Protein AF-A0A519H443-F1 (afdb_monomer_lite)

Structure (mmCIF, N/CA/C/O backbone):
data_AF-A0A519H443-F1
#
_entry.id   AF-A0A519H443-F1
#
loop_
_atom_site.group_PDB
_atom_site.id
_atom_site.type_symbol
_atom_site.label_atom_id
_atom_site.label_alt_id
_atom_site.label_comp_id
_atom_site.label_asym_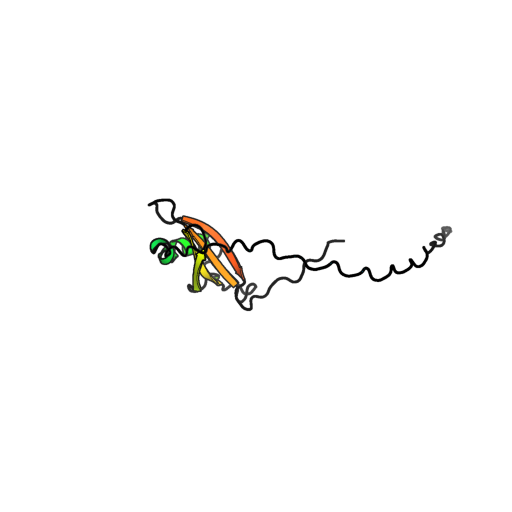id
_atom_site.label_entity_id
_atom_site.label_seq_id
_atom_site.pdbx_PDB_ins_code
_atom_site.Cartn_x
_atom_site.Cartn_y
_atom_site.Cartn_z
_atom_site.occupancy
_atom_site.B_iso_or_equiv
_atom_site.auth_seq_id
_atom_site.auth_comp_id
_atom_site.auth_asym_id
_atom_site.auth_atom_id
_atom_site.pdbx_PDB_model_num
ATOM 1 N N . MET A 1 1 ? 39.692 43.632 -41.976 1.00 50.72 1 MET A N 1
ATOM 2 C CA . MET A 1 1 ? 40.514 42.471 -42.377 1.00 50.72 1 MET A CA 1
ATOM 3 C C . MET A 1 1 ? 41.966 42.835 -42.103 1.00 50.72 1 MET A C 1
ATOM 5 O O . MET A 1 1 ? 42.370 43.848 -42.669 1.00 50.72 1 MET A O 1
ATOM 9 N N . PRO A 1 2 ? 42.742 42.099 -41.291 1.00 49.34 2 PRO A N 1
ATOM 10 C CA . PRO A 1 2 ? 42.443 40.852 -40.583 1.00 49.34 2 PRO A CA 1
ATOM 11 C C . PRO A 1 2 ? 42.226 41.014 -39.064 1.00 49.34 2 PRO A C 1
ATOM 13 O O . PRO A 1 2 ? 42.649 41.990 -38.454 1.00 49.34 2 PRO A O 1
ATOM 16 N N . ASP A 1 3 ? 41.514 40.026 -38.529 1.00 44.50 3 ASP A N 1
ATOM 17 C CA . ASP A 1 3 ? 41.315 39.673 -37.125 1.00 44.50 3 ASP A CA 1
ATOM 18 C C . ASP A 1 3 ? 42.647 39.116 -36.590 1.00 44.50 3 ASP A C 1
ATOM 20 O O . ASP A 1 3 ? 43.158 38.121 -37.114 1.00 44.50 3 ASP A O 1
ATOM 24 N N . SER A 1 4 ? 43.287 39.824 -35.657 1.00 58.31 4 SER A N 1
ATOM 25 C CA . SER A 1 4 ? 44.531 39.361 -35.042 1.00 58.31 4 SER A CA 1
ATOM 26 C C . SER A 1 4 ? 44.197 38.262 -34.048 1.00 58.31 4 SER A C 1
ATOM 28 O O . SER A 1 4 ? 43.566 38.517 -33.029 1.00 58.31 4 SER A O 1
ATOM 30 N N . ALA A 1 5 ? 44.651 37.053 -34.365 1.00 56.44 5 ALA A N 1
ATOM 31 C CA . ALA A 1 5 ? 44.671 35.916 -33.465 1.00 56.44 5 ALA A CA 1
ATOM 32 C C . ALA A 1 5 ? 45.338 36.298 -32.132 1.00 56.44 5 ALA A C 1
ATOM 34 O O . ALA A 1 5 ? 46.541 36.560 -32.084 1.00 56.44 5 ALA A O 1
ATOM 35 N N . GLU A 1 6 ? 44.551 36.321 -31.060 1.00 51.06 6 GLU A N 1
ATOM 36 C CA . GLU A 1 6 ? 45.054 36.352 -29.692 1.00 51.06 6 GLU A CA 1
ATOM 37 C C . GLU A 1 6 ? 45.302 34.896 -29.274 1.00 51.06 6 GLU A C 1
ATOM 39 O O . GLU A 1 6 ? 44.376 34.106 -29.090 1.00 51.06 6 GLU A O 1
ATOM 44 N N . SER A 1 7 ? 46.576 34.503 -29.254 1.00 59.81 7 SER A N 1
ATOM 45 C CA . SER A 1 7 ? 47.010 33.207 -28.731 1.00 59.81 7 SER A CA 1
ATOM 46 C C . SER A 1 7 ? 46.677 33.121 -27.240 1.00 59.81 7 SER A C 1
ATOM 48 O O . SER A 1 7 ? 47.102 34.012 -26.503 1.00 59.81 7 SER A O 1
ATOM 50 N N . PRO A 1 8 ? 46.004 32.065 -26.752 1.00 52.94 8 PRO A N 1
ATOM 51 C CA . PRO A 1 8 ? 45.880 31.864 -25.317 1.00 52.94 8 PRO A CA 1
ATOM 52 C C . PRO A 1 8 ? 47.237 31.470 -24.714 1.00 52.94 8 PRO A C 1
ATOM 54 O O . PRO A 1 8 ? 47.990 30.675 -25.282 1.00 52.94 8 PRO A O 1
ATOM 57 N N . GLU A 1 9 ? 47.536 32.079 -23.571 1.00 52.34 9 GLU A N 1
ATOM 58 C CA . GLU A 1 9 ? 48.757 31.925 -22.780 1.00 52.34 9 GLU A CA 1
ATOM 59 C C . GLU A 1 9 ? 48.974 30.474 -22.292 1.00 52.34 9 GLU A C 1
ATOM 61 O O . GLU A 1 9 ? 48.011 29.713 -22.150 1.00 52.34 9 GLU A O 1
ATOM 66 N N . PRO A 1 10 ? 50.231 30.050 -22.053 1.00 52.78 10 PRO A N 1
ATOM 67 C CA . PRO A 1 10 ? 50.538 28.685 -21.636 1.00 52.78 10 PRO A CA 1
ATOM 68 C C . PRO A 1 10 ? 49.961 28.386 -20.245 1.00 52.78 10 PRO A C 1
ATOM 70 O O . PRO A 1 10 ? 50.224 29.101 -19.283 1.00 52.78 10 PRO A O 1
ATOM 73 N N . VAL A 1 11 ? 49.199 27.294 -20.138 1.00 51.59 11 VAL A N 1
ATOM 74 C CA . VAL A 1 11 ? 48.689 2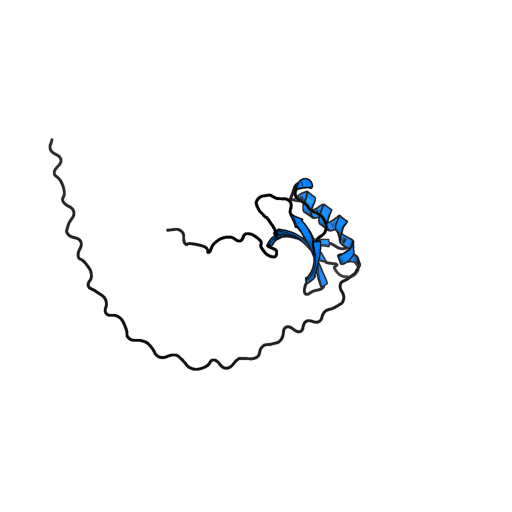6.783 -18.860 1.00 51.59 11 VAL A CA 1
ATOM 75 C C . VAL A 1 11 ? 49.860 26.237 -18.042 1.00 51.59 11 VAL A C 1
ATOM 77 O O . VAL A 1 11 ? 50.478 25.234 -18.404 1.00 51.59 11 VAL A O 1
ATOM 80 N N . GLU A 1 12 ? 50.164 26.915 -16.939 1.00 52.84 12 GLU A N 1
ATOM 81 C CA . GLU A 1 12 ? 51.084 26.459 -15.900 1.00 52.84 12 GLU A CA 1
ATOM 82 C C . GLU A 1 12 ? 50.525 25.165 -15.280 1.00 52.84 12 GLU A C 1
ATOM 84 O O . GLU A 1 12 ? 49.394 25.123 -14.796 1.00 52.84 12 GLU A O 1
ATOM 89 N N . SER A 1 13 ? 51.283 24.073 -15.376 1.00 57.94 13 SER A N 1
ATOM 90 C CA . SER A 1 13 ? 50.915 22.783 -14.784 1.00 57.94 13 SER A CA 1
ATOM 91 C C . SER A 1 13 ? 51.330 22.775 -13.314 1.00 57.94 13 SER A C 1
ATOM 93 O O . SER A 1 13 ? 52.530 22.891 -13.061 1.00 57.94 13 SER A O 1
ATOM 95 N N . PRO A 1 14 ? 50.417 22.607 -12.341 1.00 52.94 14 PRO A N 1
ATOM 96 C CA . PRO A 1 14 ? 50.844 22.354 -10.977 1.00 52.94 14 PRO A CA 1
ATOM 97 C C . PRO A 1 14 ? 51.376 20.918 -10.839 1.00 52.94 14 PRO A C 1
ATOM 99 O O . PRO A 1 14 ? 50.868 19.970 -11.439 1.00 52.94 14 PRO A O 1
ATOM 102 N N . GLU A 1 15 ? 52.453 20.819 -10.069 1.00 50.41 15 GLU A N 1
ATOM 103 C CA . GLU A 1 15 ? 53.365 19.690 -9.877 1.00 50.41 15 GLU A CA 1
ATOM 104 C C . GLU A 1 15 ? 52.708 18.427 -9.272 1.00 50.41 15 GLU A C 1
ATOM 106 O O . GLU A 1 15 ? 51.661 18.519 -8.625 1.00 50.41 15 GLU A O 1
ATOM 111 N N . PRO A 1 16 ? 53.307 17.228 -9.457 1.00 54.66 16 PRO A N 1
ATOM 112 C CA . PRO A 1 16 ? 52.781 15.988 -8.894 1.00 54.66 16 PRO A CA 1
ATOM 113 C C . PRO A 1 16 ? 52.824 16.030 -7.363 1.00 54.66 16 PRO A C 1
ATOM 115 O O . PRO A 1 16 ? 53.894 16.089 -6.761 1.00 54.66 16 PRO A O 1
ATOM 118 N N . VAL A 1 17 ? 51.651 15.977 -6.732 1.00 52.00 17 VAL A N 1
ATOM 119 C CA . VAL A 1 17 ? 51.544 15.907 -5.273 1.00 52.00 17 VAL A CA 1
ATOM 120 C C . VAL A 1 17 ? 51.908 14.495 -4.811 1.00 52.00 17 VAL A C 1
ATOM 122 O O . VAL A 1 17 ? 51.318 13.500 -5.233 1.00 52.00 17 VAL A O 1
ATOM 125 N N . GLU A 1 18 ? 52.927 14.451 -3.960 1.00 51.72 18 GLU A N 1
ATOM 126 C CA . GLU A 1 18 ? 53.477 13.300 -3.253 1.00 51.72 18 GLU A CA 1
ATOM 127 C C . GLU A 1 18 ? 52.376 12.508 -2.521 1.00 51.72 18 GLU A C 1
ATOM 129 O O . GLU A 1 18 ? 51.509 13.078 -1.859 1.00 51.72 18 GLU A O 1
ATOM 134 N N . SER A 1 19 ? 52.384 11.181 -2.675 1.00 52.12 19 SER A N 1
ATOM 135 C CA . SER A 1 19 ? 51.443 10.284 -1.993 1.00 52.12 19 SER A CA 1
ATOM 136 C C . SER A 1 19 ? 51.751 10.245 -0.495 1.00 52.12 19 SER A C 1
ATOM 138 O O . SER A 1 19 ? 52.864 9.851 -0.147 1.00 52.12 19 SER A O 1
ATOM 140 N N . PRO A 1 20 ? 50.811 10.584 0.406 1.00 52.97 20 PRO A N 1
ATOM 141 C CA . PRO A 1 20 ? 51.030 10.336 1.820 1.00 52.97 20 PRO A CA 1
ATOM 142 C C . PRO A 1 20 ? 50.915 8.834 2.124 1.00 52.97 20 PRO A C 1
ATOM 144 O O . PRO A 1 20 ? 50.069 8.121 1.582 1.00 52.97 20 PRO A O 1
ATOM 147 N N . GLU A 1 21 ? 51.826 8.383 2.982 1.00 48.56 21 GLU A N 1
ATOM 148 C CA . GLU A 1 21 ? 52.042 7.018 3.465 1.00 48.56 21 GLU A CA 1
ATOM 149 C C . GLU A 1 21 ? 50.799 6.375 4.121 1.00 48.56 21 GLU A C 1
ATOM 151 O O . GLU A 1 21 ? 49.901 7.084 4.586 1.00 48.56 21 GLU A O 1
ATOM 156 N N . PRO A 1 22 ? 50.725 5.027 4.180 1.00 50.44 22 PRO A N 1
ATOM 157 C CA . PRO A 1 22 ? 49.593 4.323 4.775 1.00 50.44 22 PRO A CA 1
ATOM 158 C C . PRO A 1 22 ? 49.497 4.620 6.275 1.00 50.44 22 PRO A C 1
ATOM 160 O O . PRO A 1 22 ? 50.350 4.211 7.059 1.00 50.44 22 PRO A O 1
ATOM 163 N N . VAL A 1 23 ? 48.432 5.316 6.676 1.00 53.19 23 VAL A N 1
ATOM 164 C CA . VAL A 1 23 ? 48.107 5.531 8.088 1.00 53.19 23 VAL A CA 1
ATOM 165 C C . VAL A 1 23 ? 47.530 4.239 8.662 1.00 53.19 23 VAL A C 1
ATOM 167 O O . VAL A 1 23 ? 46.590 3.654 8.121 1.00 53.19 23 VAL A O 1
ATOM 170 N N . GLU A 1 24 ? 48.152 3.792 9.747 1.00 50.78 24 GLU A N 1
ATOM 171 C CA . GLU A 1 24 ? 47.840 2.582 10.493 1.00 50.78 24 GLU A CA 1
ATOM 172 C C . GLU A 1 24 ? 46.393 2.569 11.004 1.00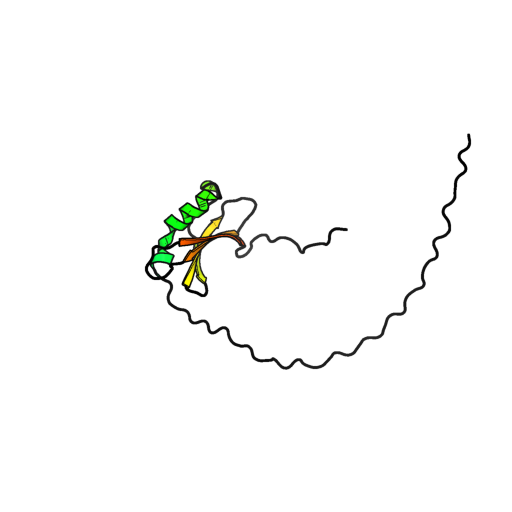 50.78 24 GLU A C 1
ATOM 174 O O . GLU A 1 24 ? 45.805 3.593 11.353 1.00 50.78 24 GLU A O 1
ATOM 179 N N . SER A 1 25 ? 45.821 1.365 11.022 1.00 51.53 25 SER A N 1
ATOM 180 C CA . SER A 1 25 ? 44.438 1.099 11.418 1.00 51.53 25 SER A CA 1
ATOM 181 C C . SER A 1 25 ? 44.202 1.508 1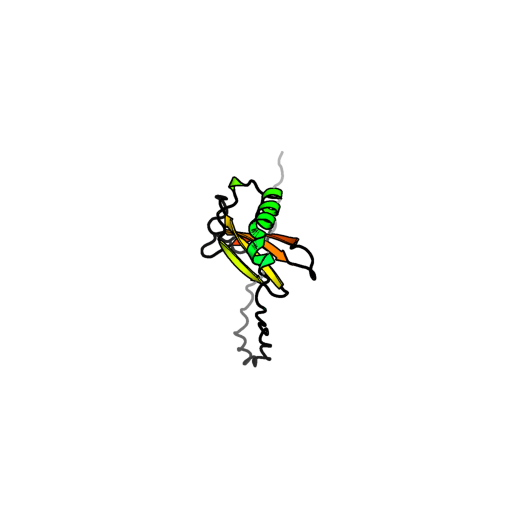2.875 1.00 51.53 25 SER A C 1
ATOM 183 O O . SER A 1 25 ? 44.891 0.975 13.747 1.00 51.53 25 SER A O 1
ATOM 185 N N . PRO A 1 26 ? 43.221 2.376 13.187 1.00 52.31 26 PRO A N 1
ATOM 186 C CA . PRO A 1 26 ? 42.800 2.538 14.561 1.00 52.31 26 PRO A CA 1
ATOM 187 C C . PRO A 1 26 ? 41.973 1.323 14.993 1.00 52.31 26 PRO A C 1
ATOM 189 O O . PRO A 1 26 ? 40.957 0.953 14.405 1.00 52.31 26 PRO A O 1
ATOM 192 N N . GLU A 1 27 ? 42.520 0.708 16.027 1.00 49.56 27 GLU A N 1
ATOM 193 C CA . GLU A 1 27 ? 42.005 -0.289 16.949 1.00 49.56 27 GLU A CA 1
ATOM 194 C C . GLU A 1 27 ? 40.480 -0.243 17.182 1.00 49.56 27 GLU A C 1
ATOM 196 O O . GLU A 1 27 ? 39.897 0.781 17.527 1.00 49.56 27 GLU A O 1
ATOM 201 N N . SER A 1 28 ? 39.869 -1.415 16.986 1.00 52.19 28 SER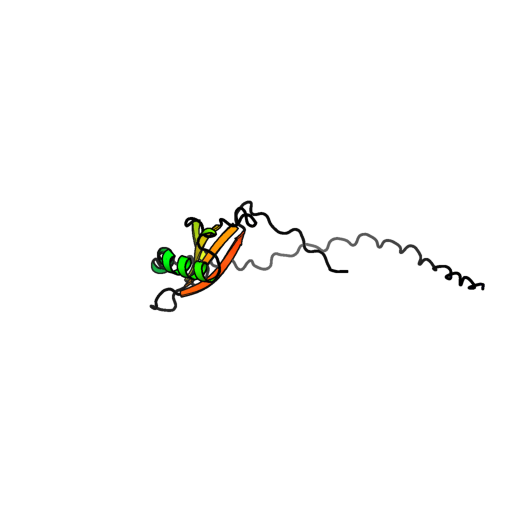 A N 1
ATOM 202 C CA . SER A 1 28 ? 38.747 -1.997 17.731 1.00 52.19 28 SER A CA 1
ATOM 203 C C . SER A 1 28 ? 37.792 -1.030 18.448 1.00 52.19 28 SER A C 1
ATOM 205 O O . SER A 1 28 ? 37.962 -0.713 19.623 1.00 52.19 28 SER A O 1
ATOM 207 N N . LEU A 1 29 ? 36.695 -0.678 17.775 1.00 57.06 29 LEU A N 1
ATOM 208 C CA . LEU A 1 29 ? 35.506 -0.139 18.433 1.00 57.06 29 LEU A CA 1
ATOM 209 C C . LEU A 1 29 ? 34.820 -1.257 19.231 1.00 57.06 29 LEU A C 1
ATOM 211 O O . LEU A 1 29 ? 34.279 -2.207 18.664 1.00 57.06 29 LEU A O 1
ATOM 215 N N . GLU A 1 30 ? 34.853 -1.142 20.555 1.00 58.84 30 GLU A N 1
ATOM 216 C CA . GLU A 1 30 ? 34.021 -1.928 21.464 1.00 58.84 30 GLU A CA 1
ATOM 217 C C . GLU A 1 30 ? 32.535 -1.724 21.101 1.00 58.84 30 GLU A C 1
ATOM 219 O O . GLU A 1 30 ? 32.116 -0.580 20.888 1.00 58.84 30 GLU A O 1
ATOM 224 N N . PRO A 1 31 ? 31.706 -2.783 21.011 1.00 50.72 31 PRO A N 1
ATOM 225 C CA . PRO A 1 31 ? 30.295 -2.616 20.696 1.00 50.72 31 PRO A CA 1
ATOM 226 C C . PRO A 1 31 ? 29.581 -1.991 21.899 1.00 50.72 31 PRO A C 1
ATOM 228 O O . PRO A 1 31 ? 29.219 -2.669 22.861 1.00 50.72 31 PRO A O 1
ATOM 231 N N . ALA A 1 32 ? 29.371 -0.676 21.841 1.00 55.62 32 ALA A N 1
ATOM 232 C CA . ALA A 1 32 ? 28.424 0.009 22.705 1.00 55.62 32 ALA A CA 1
ATOM 233 C C . ALA A 1 32 ? 27.030 -0.600 22.479 1.00 55.62 32 ALA A C 1
ATOM 235 O O . ALA A 1 32 ? 26.563 -0.692 21.344 1.00 55.62 32 ALA A O 1
ATOM 236 N N . GLY A 1 33 ? 26.429 -1.059 23.580 1.00 48.31 33 GLY A N 1
ATOM 237 C CA . GLY A 1 33 ? 25.188 -1.824 23.688 1.00 48.31 33 GLY A CA 1
ATOM 238 C C . GLY A 1 33 ? 24.216 -1.699 22.520 1.00 48.31 33 GLY A C 1
ATOM 239 O O . GLY A 1 33 ? 23.609 -0.651 22.301 1.00 48.31 33 GLY A O 1
ATOM 240 N N . THR A 1 34 ? 23.994 -2.826 21.843 1.00 43.00 34 THR A N 1
ATOM 241 C CA . THR A 1 34 ? 22.745 -3.051 21.124 1.00 43.00 34 THR A CA 1
ATOM 242 C C . THR A 1 34 ? 21.620 -2.931 22.152 1.00 43.00 34 THR A C 1
ATOM 244 O O . THR A 1 34 ? 21.444 -3.779 23.021 1.00 43.00 34 THR A O 1
ATOM 247 N N . SER A 1 35 ? 20.919 -1.799 22.150 1.00 56.44 35 SER A N 1
ATOM 248 C CA . SER A 1 35 ? 19.584 -1.775 22.730 1.00 56.44 35 SER A CA 1
ATOM 249 C C . SER A 1 35 ? 18.748 -2.575 21.748 1.00 56.44 35 SER A C 1
ATOM 251 O O . SER A 1 35 ? 18.400 -2.065 20.685 1.00 56.44 35 SER A O 1
ATOM 253 N N . GLU A 1 36 ? 18.562 -3.862 22.040 1.00 54.53 36 GLU A N 1
ATOM 254 C CA . GLU A 1 36 ? 17.660 -4.727 21.288 1.00 54.53 36 GLU A CA 1
ATOM 255 C C . GLU A 1 36 ? 16.327 -3.979 21.125 1.00 54.53 36 GLU A C 1
ATOM 257 O O . GLU A 1 36 ? 15.757 -3.553 22.138 1.00 54.53 36 GLU A O 1
ATOM 262 N N . PRO A 1 37 ? 15.828 -3.750 19.892 1.00 53.09 37 PRO A N 1
ATOM 263 C CA . PRO A 1 37 ? 14.468 -3.274 19.734 1.00 53.09 37 PRO A CA 1
ATOM 264 C C . PRO A 1 37 ? 13.582 -4.354 20.345 1.00 53.09 37 PRO A C 1
ATOM 266 O O . PRO A 1 37 ? 13.526 -5.486 19.861 1.00 53.09 37 PRO A O 1
ATOM 269 N N . SER A 1 38 ? 12.977 -4.024 21.482 1.00 47.97 38 SER A N 1
ATOM 270 C CA . SER A 1 38 ? 12.095 -4.913 22.219 1.00 47.97 38 SER A CA 1
ATOM 271 C C . SER A 1 38 ? 10.832 -5.091 21.378 1.00 47.97 38 SER A C 1
ATOM 273 O O . SER A 1 38 ? 9.885 -4.319 21.504 1.00 47.97 38 SER A O 1
ATOM 275 N N . GLN A 1 39 ? 10.862 -6.062 20.462 1.00 51.44 39 GLN A N 1
ATOM 276 C CA . GLN A 1 39 ? 9.753 -6.440 19.590 1.00 51.44 39 GLN A CA 1
ATOM 277 C C . GLN A 1 39 ? 8.650 -7.046 20.454 1.00 51.44 39 GLN A C 1
ATOM 279 O O . GLN A 1 39 ? 8.540 -8.261 20.622 1.00 51.44 39 GLN A O 1
ATOM 284 N N . SER A 1 40 ? 7.847 -6.177 21.055 1.00 50.19 40 SER A N 1
ATOM 285 C CA . SER A 1 40 ? 6.601 -6.578 21.688 1.00 50.19 40 SER A CA 1
ATOM 286 C C . SER A 1 40 ? 5.603 -6.761 20.557 1.00 50.19 40 SER A C 1
ATOM 288 O O . SER A 1 40 ? 4.959 -5.814 20.125 1.00 50.19 40 SER A O 1
ATOM 290 N N . SER A 1 41 ? 5.551 -7.974 20.008 1.00 56.91 41 SER A N 1
ATOM 291 C CA . SER A 1 41 ? 4.585 -8.358 18.980 1.00 56.91 41 SER A CA 1
ATOM 292 C C . SER A 1 41 ? 3.197 -8.440 19.617 1.00 56.91 41 SER A C 1
ATOM 294 O O . SER A 1 41 ? 2.725 -9.519 19.979 1.00 56.91 41 SER A O 1
ATOM 296 N N . GLU A 1 42 ? 2.558 -7.293 19.832 1.00 63.97 42 GLU A N 1
ATOM 297 C CA . GLU A 1 42 ? 1.134 -7.265 20.144 1.00 63.97 42 GLU A CA 1
ATOM 298 C C . GLU A 1 42 ? 0.372 -7.893 18.964 1.00 63.97 42 GLU A C 1
ATOM 300 O O . GLU A 1 42 ? 0.718 -7.649 17.802 1.00 63.97 42 GLU A O 1
ATOM 305 N N . PRO A 1 43 ? -0.615 -8.769 19.223 1.00 68.69 43 PRO A N 1
ATOM 306 C CA . PRO A 1 43 ? -1.391 -9.367 18.148 1.00 68.69 43 PRO A CA 1
ATOM 307 C C . PRO A 1 43 ? -2.111 -8.262 17.365 1.00 68.69 43 PRO A C 1
ATOM 309 O O . PRO A 1 43 ? -2.739 -7.387 17.957 1.00 68.69 43 PRO A O 1
ATOM 312 N N . ALA A 1 44 ? -2.020 -8.311 16.035 1.00 81.06 44 ALA A N 1
ATOM 313 C CA . ALA A 1 44 ? -2.658 -7.325 15.169 1.00 81.06 44 ALA A CA 1
ATOM 314 C C . ALA A 1 44 ? -4.182 -7.319 15.348 1.00 81.06 44 ALA A C 1
ATOM 316 O O . ALA A 1 44 ? -4.811 -8.379 15.378 1.00 81.06 44 ALA A O 1
ATOM 317 N N . ASP A 1 45 ? -4.770 -6.121 15.418 1.00 90.19 45 ASP A N 1
ATOM 318 C CA . ASP A 1 45 ? -6.220 -5.933 15.484 1.00 90.19 45 ASP A CA 1
ATOM 319 C C . ASP A 1 45 ? -6.883 -6.530 14.228 1.00 90.19 45 ASP A C 1
ATOM 321 O O . ASP A 1 45 ? -6.574 -6.153 13.092 1.00 90.19 45 ASP A O 1
ATOM 325 N N . GLU A 1 46 ? -7.810 -7.472 14.420 1.00 93.38 46 GLU A N 1
ATOM 326 C CA . GLU A 1 46 ? -8.507 -8.167 13.331 1.00 93.38 46 GLU A CA 1
ATOM 327 C C . GLU A 1 46 ? -9.254 -7.197 12.405 1.00 93.38 46 GLU A C 1
ATOM 329 O O . GLU A 1 46 ? -9.384 -7.459 11.203 1.00 93.38 46 GLU A O 1
ATOM 334 N N . ARG A 1 47 ? -9.694 -6.040 12.923 1.00 94.81 47 ARG A N 1
ATOM 335 C CA . ARG A 1 47 ? -10.349 -5.005 12.112 1.00 94.81 47 ARG A CA 1
ATOM 336 C C . ARG A 1 47 ? -9.410 -4.466 11.043 1.00 94.81 47 ARG A C 1
ATOM 338 O O . ARG A 1 47 ? -9.841 -4.299 9.903 1.00 94.81 47 ARG A O 1
ATOM 345 N N . LEU A 1 48 ? -8.136 -4.268 11.378 1.00 96.19 48 LEU A N 1
ATOM 346 C CA . LEU A 1 48 ? -7.116 -3.809 10.436 1.00 96.19 48 LEU A CA 1
ATOM 347 C C . LEU A 1 48 ? -6.817 -4.867 9.375 1.00 96.19 48 LEU A C 1
ATOM 349 O O . LEU A 1 48 ? -6.772 -4.550 8.188 1.00 96.19 48 LEU A O 1
ATOM 353 N N . LEU A 1 49 ? -6.715 -6.138 9.776 1.00 95.38 49 LEU A N 1
ATOM 354 C CA . LEU A 1 49 ? -6.518 -7.250 8.837 1.00 95.38 49 LEU A CA 1
ATOM 355 C C . LEU A 1 49 ? -7.682 -7.372 7.841 1.00 95.38 49 LEU A C 1
ATOM 357 O O . LEU A 1 49 ? -7.491 -7.729 6.677 1.00 95.38 49 LEU A O 1
ATOM 361 N N . SER A 1 50 ? -8.898 -7.042 8.280 1.00 95.25 50 SER A N 1
ATOM 362 C CA . SER A 1 50 ? -10.100 -7.073 7.444 1.00 95.25 50 SER A CA 1
ATOM 363 C C . SER A 1 50 ? -10.325 -5.812 6.594 1.00 95.25 50 SER A C 1
ATOM 365 O O . SER A 1 50 ? -11.188 -5.827 5.718 1.00 95.25 50 SER A O 1
ATOM 367 N N . ALA A 1 51 ? -9.532 -4.746 6.768 1.00 97.19 51 ALA A N 1
ATOM 368 C CA . ALA A 1 51 ? -9.745 -3.428 6.151 1.00 97.19 51 ALA A CA 1
ATOM 369 C C . ALA A 1 51 ? -9.374 -3.339 4.649 1.00 97.19 51 ALA A C 1
ATOM 371 O O . ALA A 1 51 ? -8.987 -2.283 4.146 1.00 97.19 51 ALA A O 1
ATOM 372 N N . HIS A 1 52 ? -9.517 -4.433 3.897 1.00 97.31 52 HIS A N 1
ATOM 373 C CA . HIS A 1 52 ? -9.153 -4.501 2.479 1.00 97.31 52 HIS A CA 1
ATOM 374 C C . HIS A 1 52 ? -9.994 -3.567 1.604 1.00 97.31 52 HIS A C 1
ATOM 376 O O . HIS A 1 52 ? -9.455 -2.941 0.696 1.00 97.31 52 HIS A O 1
ATOM 382 N N . ASP A 1 53 ? -11.295 -3.436 1.872 1.00 97.75 53 ASP A N 1
ATOM 383 C CA . ASP A 1 53 ? -12.163 -2.542 1.095 1.00 97.75 53 ASP A CA 1
ATOM 384 C C . ASP A 1 53 ? -11.798 -1.068 1.299 1.00 97.75 53 ASP A C 1
ATOM 386 O O . ASP A 1 53 ? -11.784 -0.300 0.335 1.00 97.75 53 ASP A O 1
ATOM 390 N N . LEU A 1 54 ? -11.437 -0.691 2.532 1.00 98.38 54 LEU A N 1
ATOM 391 C CA . LEU A 1 54 ? -10.921 0.639 2.853 1.00 98.38 54 LEU A CA 1
ATOM 392 C C . LEU A 1 54 ? -9.616 0.906 2.090 1.00 98.38 54 LEU A C 1
ATOM 394 O O . LEU A 1 54 ? -9.491 1.932 1.420 1.00 98.38 54 LEU A O 1
ATOM 398 N N . ALA A 1 55 ? -8.682 -0.047 2.119 1.00 98.44 55 ALA A N 1
ATOM 399 C CA . ALA A 1 55 ? -7.412 0.065 1.408 1.00 98.44 55 ALA A CA 1
ATOM 400 C C . ALA A 1 55 ? -7.585 0.148 -0.119 1.00 98.44 55 ALA A C 1
ATOM 402 O O . ALA A 1 55 ? -6.967 0.985 -0.779 1.00 98.44 55 ALA A O 1
ATOM 403 N N . LEU A 1 56 ? -8.473 -0.667 -0.695 1.00 98.44 56 LEU A N 1
ATOM 404 C CA . LEU A 1 56 ? -8.817 -0.600 -2.116 1.00 98.44 56 LEU A CA 1
ATOM 405 C C . LEU A 1 56 ? -9.489 0.727 -2.481 1.00 98.44 56 LEU A C 1
ATOM 407 O O . LEU A 1 56 ? -9.268 1.228 -3.583 1.00 98.44 56 LEU A O 1
ATOM 411 N N . GLY A 1 57 ? -10.306 1.285 -1.585 1.00 98.50 57 GLY A N 1
ATOM 412 C CA . GLY A 1 57 ? -10.880 2.621 -1.719 1.00 98.50 57 GLY A CA 1
ATOM 413 C C . GLY A 1 57 ? -9.791 3.678 -1.867 1.00 98.50 57 GLY A C 1
ATOM 414 O O . GLY A 1 57 ? -9.735 4.339 -2.902 1.00 98.50 57 GLY A O 1
ATOM 415 N N . ALA A 1 58 ? -8.871 3.742 -0.903 1.00 98.50 58 ALA A N 1
ATOM 416 C CA . ALA A 1 58 ? -7.774 4.708 -0.905 1.00 98.50 58 ALA A CA 1
ATOM 417 C C . ALA A 1 58 ? -6.847 4.566 -2.124 1.00 98.50 58 ALA A C 1
ATOM 419 O O . ALA A 1 58 ? -6.483 5.559 -2.752 1.00 98.50 58 ALA A O 1
ATOM 420 N N . LEU A 1 59 ? -6.521 3.338 -2.542 1.00 98.44 59 LEU A N 1
ATOM 421 C CA . LEU A 1 59 ? -5.729 3.123 -3.758 1.00 98.44 59 LEU A CA 1
ATOM 422 C C . LEU A 1 59 ? -6.426 3.679 -5.007 1.00 98.44 59 LEU A C 1
ATOM 424 O O . LEU A 1 59 ? -5.787 4.296 -5.858 1.00 98.44 59 LEU A O 1
ATOM 428 N N . ARG A 1 60 ? -7.745 3.500 -5.123 1.00 98.38 60 ARG A N 1
ATOM 429 C CA . ARG A 1 60 ? -8.520 3.983 -6.279 1.00 98.38 60 ARG A CA 1
ATOM 430 C C . ARG A 1 60 ? -8.603 5.507 -6.357 1.00 98.38 60 ARG A C 1
ATOM 432 O O . ARG A 1 60 ? -8.931 6.022 -7.424 1.00 98.38 60 ARG A O 1
ATOM 439 N N . GLU A 1 61 ? -8.305 6.219 -5.273 1.00 98.12 61 GLU A N 1
ATOM 440 C CA . GLU A 1 61 ? -8.218 7.682 -5.278 1.00 98.12 61 GLU A CA 1
ATOM 441 C C . GLU A 1 61 ? -6.954 8.180 -5.989 1.00 98.12 61 GLU A C 1
ATOM 443 O O . GLU A 1 61 ? -6.981 9.243 -6.610 1.00 98.12 61 GLU A O 1
ATOM 448 N N . ILE A 1 62 ? -5.864 7.404 -5.949 1.00 96.62 62 ILE A N 1
ATOM 449 C CA . ILE A 1 62 ? -4.559 7.823 -6.482 1.00 96.62 62 ILE A CA 1
ATOM 450 C C . ILE A 1 62 ? -4.166 7.120 -7.785 1.00 96.62 62 ILE A C 1
ATOM 452 O O . ILE A 1 62 ? -3.317 7.619 -8.525 1.00 96.62 62 ILE A O 1
ATOM 456 N N . THR A 1 63 ? -4.745 5.952 -8.079 1.00 96.69 63 THR A N 1
ATOM 457 C CA . THR A 1 63 ? -4.355 5.131 -9.230 1.00 96.69 63 THR A CA 1
ATOM 458 C C . THR A 1 63 ? -5.561 4.433 -9.868 1.00 96.69 63 THR A C 1
ATOM 460 O O . THR A 1 63 ? -6.524 4.089 -9.179 1.00 96.69 63 THR A O 1
ATOM 463 N N . PRO A 1 64 ? -5.559 4.188 -11.194 1.00 97.38 64 PRO A N 1
ATOM 464 C CA . PRO A 1 64 ? -6.635 3.442 -11.836 1.00 97.38 64 PRO A CA 1
ATOM 465 C C . PRO A 1 64 ? -6.755 2.023 -11.272 1.00 97.38 64 PRO A C 1
ATOM 467 O O . PRO A 1 64 ? -5.759 1.325 -11.138 1.00 97.38 64 PRO A O 1
ATOM 470 N N . ALA A 1 65 ? -7.978 1.527 -11.068 1.00 97.25 65 ALA A N 1
ATOM 471 C CA . ALA A 1 65 ? -8.202 0.189 -10.505 1.00 97.25 65 ALA A CA 1
ATOM 472 C C . ALA A 1 65 ? -7.501 -0.954 -11.272 1.00 97.25 65 ALA A C 1
ATOM 474 O O . ALA A 1 65 ? -7.168 -1.978 -10.687 1.00 97.25 65 ALA A O 1
ATOM 475 N N . ALA A 1 66 ? -7.245 -0.777 -12.573 1.00 97.50 66 ALA A N 1
ATOM 476 C CA . ALA A 1 66 ? -6.532 -1.749 -13.402 1.00 97.50 66 ALA A CA 1
ATOM 477 C C . ALA A 1 66 ? -5.060 -1.962 -12.990 1.00 97.50 66 ALA A C 1
ATOM 479 O O . ALA A 1 66 ? -4.467 -2.977 -13.355 1.00 97.50 66 ALA A O 1
ATOM 480 N N . THR A 1 67 ? -4.464 -1.022 -12.253 1.00 97.50 67 THR A N 1
ATOM 481 C CA . THR A 1 67 ? -3.075 -1.099 -11.777 1.00 97.50 67 THR A CA 1
ATOM 482 C C . THR A 1 67 ? -2.952 -1.867 -10.458 1.00 97.50 67 THR A C 1
ATOM 484 O O . THR A 1 67 ? -1.846 -2.257 -10.081 1.00 97.50 67 THR A O 1
ATOM 487 N N . ILE A 1 68 ? -4.077 -2.104 -9.775 1.00 98.19 68 ILE A N 1
ATOM 488 C CA . ILE A 1 68 ? -4.150 -2.775 -8.479 1.00 98.19 68 ILE A CA 1
ATOM 489 C C . ILE A 1 68 ? -4.378 -4.267 -8.714 1.00 98.19 68 ILE A C 1
ATOM 491 O O . ILE A 1 68 ? -5.256 -4.670 -9.481 1.00 98.19 68 ILE A O 1
ATOM 495 N N . GLY A 1 69 ? -3.543 -5.084 -8.089 1.00 97.38 69 GLY A N 1
ATOM 496 C CA . GLY A 1 69 ? -3.538 -6.537 -8.144 1.00 97.38 69 GLY A CA 1
ATOM 497 C C . GLY A 1 69 ? -4.364 -7.206 -7.055 1.00 97.38 69 GLY A C 1
ATOM 498 O O . GLY A 1 69 ? -5.107 -6.565 -6.318 1.00 97.38 69 GLY A O 1
ATOM 499 N N . ASP A 1 70 ? -4.215 -8.523 -6.967 1.00 97.62 70 ASP A N 1
ATOM 500 C CA . ASP A 1 70 ? -4.789 -9.320 -5.888 1.00 97.62 70 ASP A CA 1
ATOM 501 C C . ASP A 1 70 ? -4.089 -9.013 -4.547 1.00 97.62 70 ASP A C 1
ATOM 503 O O . ASP A 1 70 ? -2.920 -8.597 -4.555 1.00 97.62 70 ASP A O 1
ATOM 507 N N . PRO A 1 71 ? -4.767 -9.207 -3.400 1.00 97.19 71 PRO A N 1
ATOM 508 C CA . PRO A 1 71 ? -4.144 -9.087 -2.086 1.00 97.19 71 PRO A CA 1
ATOM 509 C C . PRO A 1 71 ? -2.907 -9.982 -1.964 1.00 97.19 71 PRO A C 1
ATOM 511 O O . PRO A 1 71 ? -2.919 -11.142 -2.376 1.00 97.19 71 PRO A O 1
ATOM 514 N N . ALA A 1 72 ? -1.846 -9.437 -1.381 1.00 96.56 72 ALA A N 1
ATOM 515 C CA . ALA A 1 72 ? -0.517 -10.038 -1.311 1.00 96.56 72 ALA A CA 1
ATOM 516 C C . ALA A 1 72 ? -0.005 -10.176 0.135 1.00 96.56 72 ALA A C 1
ATOM 518 O O . ALA A 1 72 ? 1.201 -10.179 0.382 1.00 96.56 72 ALA A O 1
ATOM 519 N N . GLY A 1 73 ? -0.930 -10.290 1.089 1.00 95.44 73 GLY A N 1
ATOM 520 C CA . GLY A 1 73 ? -0.633 -10.382 2.515 1.00 95.44 73 GLY A CA 1
ATOM 521 C C . GLY A 1 73 ? -0.546 -9.018 3.192 1.00 95.44 73 GLY A C 1
ATOM 522 O O . GLY A 1 73 ? -1.034 -8.012 2.678 1.00 95.44 73 GLY A O 1
ATOM 523 N N . TYR A 1 74 ? 0.054 -9.006 4.376 1.00 96.88 74 TYR A N 1
ATOM 524 C CA . TYR A 1 74 ? 0.187 -7.817 5.204 1.00 96.88 74 TYR A CA 1
ATOM 525 C C . TYR A 1 74 ? 1.444 -7.896 6.068 1.00 96.88 74 TYR A C 1
ATOM 527 O O . TYR A 1 74 ? 1.976 -8.987 6.298 1.00 96.88 74 TYR A O 1
ATOM 535 N N . THR A 1 75 ? 1.879 -6.745 6.567 1.00 95.06 75 THR A N 1
ATOM 536 C CA . THR A 1 75 ? 2.907 -6.635 7.606 1.00 95.06 75 THR A CA 1
ATOM 537 C C . THR A 1 75 ? 2.306 -5.922 8.813 1.00 95.06 75 THR A C 1
ATOM 539 O O . THR A 1 75 ? 1.477 -5.028 8.652 1.00 95.06 75 THR A O 1
ATOM 542 N N . VAL A 1 76 ? 2.672 -6.358 10.017 1.00 95.00 76 VAL A N 1
ATOM 543 C CA . VAL A 1 76 ? 2.341 -5.655 11.261 1.00 95.00 76 VAL A CA 1
ATOM 544 C C . VAL A 1 76 ? 3.523 -4.758 11.582 1.00 95.00 76 VAL A C 1
ATOM 546 O O . VAL A 1 76 ? 4.637 -5.259 11.734 1.00 95.00 76 VAL A O 1
ATOM 549 N N . GLU A 1 77 ? 3.275 -3.461 11.647 1.00 92.06 77 GLU A N 1
ATOM 550 C CA . GLU A 1 77 ? 4.279 -2.456 11.970 1.00 92.06 77 GLU A CA 1
ATOM 551 C C . GLU A 1 77 ? 4.206 -2.108 13.466 1.00 92.06 77 GLU A C 1
ATOM 553 O O . GLU A 1 77 ? 3.220 -2.397 14.157 1.00 92.06 77 GLU A O 1
ATOM 558 N N . ASP A 1 78 ? 5.249 -1.457 13.977 1.00 88.12 78 ASP A N 1
ATOM 559 C CA . ASP A 1 78 ? 5.251 -0.932 15.340 1.00 88.12 78 ASP A CA 1
ATOM 560 C C . ASP A 1 78 ? 4.117 0.090 15.555 1.00 88.12 78 ASP A C 1
ATOM 562 O O . ASP A 1 78 ? 3.752 0.862 14.668 1.00 88.12 78 ASP A O 1
ATOM 566 N N . GLY A 1 79 ? 3.560 0.122 16.769 1.00 87.75 79 GLY A N 1
ATOM 567 C CA . GLY A 1 79 ? 2.531 1.101 17.141 1.00 87.75 79 GLY A CA 1
ATOM 568 C C . GLY A 1 79 ? 1.108 0.764 16.684 1.00 87.75 79 GLY A C 1
ATOM 569 O O . GLY A 1 79 ? 0.273 1.663 16.614 1.00 87.75 79 GLY A O 1
ATOM 570 N N . GLY A 1 80 ? 0.812 -0.508 16.394 1.00 90.69 80 GLY A N 1
ATOM 571 C CA . GLY A 1 80 ? -0.551 -0.962 16.081 1.00 90.69 80 GLY A CA 1
ATOM 572 C C . GLY A 1 80 ? -1.007 -0.631 14.658 1.00 90.69 80 GLY A C 1
ATOM 573 O O . GLY A 1 80 ? -2.207 -0.536 14.399 1.00 90.69 80 GLY A O 1
ATOM 574 N N . VAL A 1 81 ? -0.059 -0.446 13.741 1.00 95.56 81 VAL A N 1
ATOM 575 C CA . VAL A 1 81 ? -0.317 -0.186 12.322 1.00 95.56 81 VAL A CA 1
ATOM 576 C C . VAL A 1 81 ? -0.207 -1.494 11.538 1.00 95.56 81 VAL A C 1
ATOM 578 O O . VAL A 1 81 ? 0.633 -2.347 11.824 1.00 95.56 81 VAL A O 1
ATOM 581 N N . VAL A 1 82 ? -1.064 -1.671 10.534 1.00 97.56 82 VAL A N 1
ATOM 582 C CA . VAL A 1 82 ? -0.996 -2.805 9.604 1.00 97.56 82 VAL A CA 1
ATOM 583 C C . VAL A 1 82 ? -0.842 -2.290 8.183 1.00 97.56 82 VAL A C 1
ATOM 585 O O . VAL A 1 82 ? -1.672 -1.528 7.694 1.00 97.56 82 VAL A O 1
ATOM 588 N N . SER A 1 83 ? 0.178 -2.784 7.495 1.00 97.62 83 SER A N 1
ATOM 589 C CA . SER A 1 83 ? 0.453 -2.511 6.088 1.00 97.62 83 SER A CA 1
ATOM 590 C C . SER A 1 83 ? -0.186 -3.590 5.219 1.00 97.62 83 SER A C 1
ATOM 592 O O . SER A 1 83 ? 0.362 -4.685 5.074 1.00 97.62 83 SER A O 1
ATOM 594 N N . LEU A 1 84 ? -1.354 -3.306 4.637 1.00 98.12 84 LEU A N 1
ATOM 595 C CA . LEU A 1 84 ? -2.029 -4.205 3.695 1.00 98.12 84 LEU A CA 1
ATOM 596 C C . LEU A 1 84 ? -1.381 -4.094 2.314 1.00 98.12 84 LEU A C 1
ATOM 598 O O . LEU A 1 84 ? -1.247 -2.996 1.773 1.00 98.12 84 LEU A O 1
ATOM 602 N N . ARG A 1 85 ? -0.997 -5.229 1.723 1.00 98.25 85 ARG A N 1
ATOM 603 C CA . ARG A 1 85 ? -0.277 -5.268 0.445 1.00 98.25 85 ARG A CA 1
ATOM 604 C C . ARG A 1 85 ? -1.134 -5.842 -0.669 1.00 98.25 85 ARG A C 1
ATOM 606 O O . ARG A 1 85 ? -1.869 -6.809 -0.482 1.00 98.25 85 ARG A O 1
ATOM 613 N N . PHE A 1 86 ? -0.959 -5.301 -1.866 1.00 98.44 86 PHE A N 1
ATOM 614 C CA . PHE A 1 86 ? -1.585 -5.767 -3.097 1.00 98.44 86 PHE A CA 1
ATOM 615 C C . PHE A 1 86 ? -0.526 -5.863 -4.188 1.00 98.44 86 PHE A C 1
ATOM 617 O O . PHE A 1 86 ? 0.392 -5.040 -4.264 1.00 98.44 86 PHE A O 1
ATOM 624 N N . HIS A 1 87 ? -0.648 -6.858 -5.062 1.00 98.00 87 HIS A N 1
ATOM 625 C CA . HIS A 1 87 ? 0.212 -6.930 -6.237 1.00 98.00 87 HIS A CA 1
ATOM 626 C C . HIS A 1 87 ? 0.085 -5.650 -7.079 1.00 98.00 87 HIS A C 1
ATOM 628 O O . HIS A 1 87 ? -0.989 -5.065 -7.193 1.00 98.00 87 HIS A O 1
ATOM 634 N N . ASN A 1 88 ? 1.176 -5.211 -7.698 1.00 97.06 88 ASN A N 1
ATOM 635 C CA . ASN A 1 88 ? 1.147 -4.131 -8.678 1.00 97.06 88 ASN A CA 1
ATOM 636 C C . ASN A 1 88 ? 1.017 -4.687 -10.109 1.00 97.06 88 ASN A C 1
ATOM 638 O O . A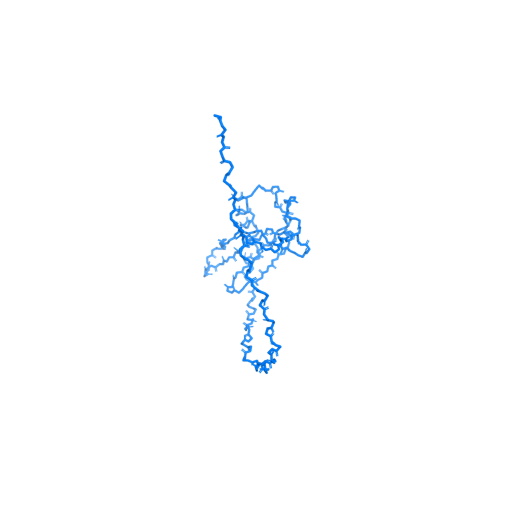SN A 1 88 ? 1.621 -5.705 -10.449 1.00 97.06 88 ASN A O 1
ATOM 642 N N . ARG A 1 89 ? 0.261 -3.990 -10.966 1.00 96.94 89 ARG A N 1
ATOM 643 C CA . ARG A 1 89 ? 0.108 -4.294 -12.403 1.00 96.94 89 ARG A CA 1
ATOM 644 C C . ARG A 1 89 ? 0.711 -3.224 -13.327 1.00 96.94 89 ARG A C 1
ATOM 646 O O . ARG A 1 89 ? 0.593 -3.332 -14.546 1.00 96.94 89 ARG A O 1
ATOM 653 N N . LEU A 1 90 ? 1.369 -2.194 -12.788 1.00 95.75 90 LEU A N 1
ATOM 654 C CA . LEU A 1 90 ? 2.118 -1.215 -13.581 1.00 95.75 90 LEU A CA 1
ATOM 655 C C . LEU A 1 90 ? 3.355 -1.860 -14.215 1.00 95.75 90 LEU A C 1
ATOM 657 O O . LEU A 1 90 ? 4.234 -2.351 -13.510 1.00 95.75 90 LEU A O 1
ATOM 661 N N . ALA A 1 91 ? 3.468 -1.764 -15.541 1.00 93.00 91 ALA A N 1
ATOM 662 C CA . ALA A 1 91 ? 4.571 -2.353 -16.305 1.00 93.00 91 ALA A CA 1
ATOM 663 C C . ALA A 1 91 ? 5.965 -1.819 -15.915 1.00 93.00 91 ALA A C 1
ATOM 665 O O . ALA A 1 91 ? 6.950 -2.535 -16.051 1.00 93.00 91 ALA A O 1
ATOM 666 N N . GLY A 1 92 ? 6.049 -0.577 -15.423 1.00 92.81 92 GLY A N 1
ATOM 667 C CA . GLY A 1 92 ? 7.307 0.045 -14.990 1.00 92.81 92 GLY A CA 1
ATOM 668 C C . GLY A 1 92 ? 7.798 -0.386 -13.605 1.00 92.81 92 GLY A C 1
ATOM 669 O O . GLY A 1 92 ? 8.923 -0.060 -13.248 1.00 92.81 92 GLY A O 1
ATOM 670 N N . TYR A 1 93 ? 6.981 -1.118 -12.841 1.00 95.56 93 TYR A N 1
ATOM 671 C CA . TYR A 1 93 ? 7.263 -1.468 -11.445 1.00 95.56 93 TYR A CA 1
ATOM 672 C C . TYR A 1 93 ? 7.105 -2.982 -11.191 1.00 95.56 93 TYR A C 1
ATOM 674 O O . TYR A 1 93 ? 6.294 -3.405 -10.359 1.00 95.56 93 TYR A O 1
ATOM 682 N N . PRO A 1 94 ? 7.831 -3.846 -11.927 1.00 93.69 94 PRO A N 1
ATOM 683 C CA . PRO A 1 94 ? 7.742 -5.292 -11.739 1.00 93.69 94 PRO A CA 1
ATOM 684 C C . PRO A 1 94 ? 8.204 -5.690 -10.331 1.00 93.69 94 PRO A C 1
ATOM 686 O O . PRO A 1 94 ? 9.237 -5.217 -9.865 1.00 93.69 94 PRO A O 1
ATOM 689 N N . ASN A 1 95 ? 7.450 -6.577 -9.677 1.00 95.56 95 ASN A N 1
ATOM 690 C CA . ASN A 1 95 ? 7.675 -7.042 -8.298 1.00 95.56 95 ASN A CA 1
ATOM 691 C C . ASN A 1 95 ? 7.571 -5.954 -7.212 1.00 95.56 95 ASN A C 1
ATOM 693 O O . ASN A 1 95 ? 7.985 -6.175 -6.076 1.00 95.56 95 ASN A O 1
ATOM 697 N N . TRP A 1 96 ? 6.995 -4.794 -7.529 1.00 97.94 96 TRP A N 1
ATOM 698 C CA . TRP A 1 96 ? 6.566 -3.833 -6.513 1.00 97.94 96 TRP A CA 1
ATOM 699 C C . TRP A 1 96 ? 5.168 -4.196 -5.999 1.00 97.94 96 TRP A C 1
ATOM 701 O O . TRP A 1 96 ? 4.425 -4.954 -6.632 1.00 97.94 96 TRP A O 1
ATOM 711 N N . PHE A 1 97 ? 4.805 -3.646 -4.848 1.00 98.25 97 PHE A N 1
ATOM 712 C CA . PHE A 1 97 ? 3.518 -3.843 -4.198 1.00 98.25 97 PHE A CA 1
ATOM 713 C C . PHE A 1 97 ? 2.899 -2.493 -3.888 1.00 98.25 97 PHE A C 1
ATOM 715 O O . PHE A 1 97 ? 3.584 -1.587 -3.420 1.00 98.25 97 PHE A O 1
ATOM 722 N N . TRP A 1 98 ? 1.600 -2.380 -4.136 1.00 98.44 98 TRP A N 1
ATOM 723 C CA . TRP A 1 98 ? 0.816 -1.328 -3.514 1.00 98.44 98 TRP A CA 1
ATOM 724 C C . TRP A 1 98 ? 0.677 -1.665 -2.037 1.00 98.44 98 TRP A C 1
ATOM 726 O O . TRP A 1 98 ? 0.248 -2.773 -1.707 1.00 98.44 98 TRP A O 1
ATOM 736 N N . THR A 1 99 ? 1.029 -0.727 -1.173 1.00 98.31 99 THR A N 1
ATOM 737 C CA . THR A 1 99 ? 0.943 -0.872 0.276 1.00 98.31 99 THR A CA 1
ATOM 738 C C . THR A 1 99 ? 0.050 0.230 0.816 1.00 98.31 99 THR A C 1
ATOM 740 O O . THR A 1 99 ? 0.158 1.386 0.406 1.00 98.31 99 THR A O 1
ATOM 743 N N . VAL A 1 100 ? -0.866 -0.143 1.704 1.00 98.56 100 VAL A N 1
ATOM 744 C CA . VAL A 1 100 ? -1.730 0.794 2.416 1.00 98.56 100 VAL A CA 1
ATOM 745 C C . VAL A 1 100 ? -1.578 0.543 3.904 1.00 98.56 100 VAL A C 1
ATOM 747 O O . VAL A 1 100 ? -1.968 -0.523 4.389 1.00 98.56 100 VAL A O 1
ATOM 750 N N . SER A 1 101 ? -1.034 1.523 4.615 1.00 98.12 101 SER A N 1
ATOM 751 C CA . SER A 1 101 ? -0.895 1.469 6.067 1.00 98.12 101 SER A CA 1
ATOM 752 C C . SER A 1 101 ? -2.201 1.928 6.704 1.00 98.12 101 SER A C 1
ATOM 754 O O . SER A 1 101 ? -2.685 3.034 6.439 1.00 98.12 101 SER A O 1
ATOM 756 N N . VAL A 1 102 ? -2.792 1.073 7.532 1.00 98.06 102 VAL A N 1
ATOM 757 C CA . VAL A 1 102 ? -4.042 1.336 8.248 1.00 98.06 102 VAL A CA 1
ATOM 758 C C . VAL A 1 102 ? -3.840 1.238 9.751 1.00 98.06 102 VAL A C 1
ATOM 760 O O . VAL A 1 102 ? -3.081 0.400 10.239 1.00 98.06 102 VAL A O 1
ATOM 763 N N . ALA A 1 103 ? -4.550 2.084 10.489 1.00 96.81 103 ALA A N 1
ATOM 764 C CA . ALA A 1 103 ? -4.507 2.116 11.943 1.00 96.81 103 ALA A CA 1
ATOM 765 C C . ALA A 1 103 ? -5.883 2.426 12.531 1.00 96.81 103 ALA A C 1
ATOM 767 O O . ALA A 1 103 ? -6.731 3.056 11.889 1.00 96.81 103 ALA A O 1
ATOM 768 N N . VAL A 1 104 ? -6.089 1.995 13.772 1.00 95.44 104 VAL A N 1
ATOM 769 C CA . VAL A 1 104 ? -7.223 2.423 14.590 1.00 95.44 104 VAL A CA 1
ATOM 770 C C . VAL A 1 104 ? -6.703 3.318 15.707 1.00 95.44 104 VAL A C 1
ATOM 772 O O . VAL A 1 104 ? -5.697 3.013 16.340 1.00 95.44 104 VAL A O 1
ATOM 775 N N . VAL A 1 105 ? -7.421 4.409 15.965 1.00 91.75 105 VAL A N 1
ATOM 776 C CA . VAL A 1 105 ? -7.220 5.244 17.150 1.00 91.75 105 VAL A CA 1
ATOM 777 C C . VAL A 1 105 ? -8.327 4.922 18.152 1.00 91.75 105 VAL A C 1
ATOM 779 O O . VAL A 1 105 ? -9.508 5.050 17.828 1.00 91.75 105 VAL A O 1
ATOM 782 N N . ASP A 1 106 ? -7.944 4.492 19.355 1.00 88.88 106 ASP A N 1
ATOM 783 C CA . ASP A 1 106 ? -8.859 4.031 20.405 1.00 88.88 106 ASP A CA 1
ATOM 784 C C . ASP A 1 106 ? -9.824 2.928 19.898 1.00 88.88 106 ASP A C 1
ATOM 786 O O . ASP A 1 106 ? -9.403 1.927 19.323 1.00 88.88 106 ASP A O 1
ATOM 790 N N . ASP A 1 107 ? -11.131 3.110 20.092 1.00 87.81 107 ASP A N 1
ATOM 791 C CA . ASP A 1 107 ? -12.201 2.208 19.640 1.00 87.81 107 ASP A CA 1
ATOM 792 C C . ASP A 1 107 ? -12.882 2.703 18.342 1.00 87.81 107 ASP A C 1
ATOM 794 O O . ASP A 1 107 ? -13.984 2.273 17.995 1.00 87.81 107 ASP A O 1
ATOM 798 N N . ALA A 1 108 ? -12.262 3.643 17.616 1.00 93.69 108 ALA A N 1
ATOM 799 C CA . ALA A 1 108 ? -12.822 4.192 16.379 1.00 93.69 108 ALA A CA 1
ATOM 800 C C . ALA A 1 108 ? -12.752 3.200 15.202 1.00 93.69 108 ALA A C 1
ATOM 802 O O . ALA A 1 108 ? -12.164 2.123 15.295 1.00 93.69 108 ALA A O 1
ATOM 803 N N . GLU A 1 109 ? -13.351 3.559 14.065 1.00 95.00 109 GLU A N 1
ATOM 804 C CA . GLU A 1 109 ? -13.206 2.790 12.824 1.00 95.00 109 GLU A CA 1
ATOM 805 C C . GLU A 1 109 ? -11.770 2.890 12.262 1.00 95.00 109 GLU A C 1
ATOM 807 O O . GLU A 1 109 ? -11.116 3.920 12.450 1.00 95.00 109 GLU A O 1
ATOM 812 N N . PRO A 1 110 ? -11.265 1.851 11.563 1.00 97.25 110 PRO A N 1
ATOM 813 C CA . PRO A 1 110 ? -9.974 1.901 10.879 1.00 97.25 110 PRO A CA 1
ATOM 814 C C . PRO A 1 110 ? -9.846 3.090 9.927 1.00 97.25 110 PRO A C 1
ATOM 816 O O . PRO A 1 110 ? -10.773 3.413 9.183 1.00 97.25 110 PRO A O 1
ATOM 819 N N . THR A 1 111 ? -8.663 3.696 9.901 1.00 97.62 111 THR A N 1
ATOM 820 C CA . THR A 1 111 ? -8.319 4.810 9.012 1.00 97.62 111 THR A CA 1
ATOM 821 C C . THR A 1 111 ? -7.049 4.506 8.226 1.00 97.62 111 THR A C 1
ATOM 823 O O . THR A 1 111 ? -6.224 3.699 8.652 1.00 97.62 111 THR A O 1
ATOM 826 N N . VAL A 1 112 ? -6.908 5.139 7.061 1.00 98.06 112 VAL A N 1
ATOM 827 C CA . VAL A 1 112 ? -5.708 5.045 6.220 1.00 98.06 112 VAL A CA 1
ATOM 828 C C . VAL A 1 112 ? -4.717 6.118 6.652 1.00 98.06 112 VAL A C 1
ATOM 830 O O . VAL A 1 112 ? -5.082 7.289 6.744 1.00 98.06 112 VAL A O 1
ATOM 833 N N . LEU A 1 113 ? -3.475 5.713 6.897 1.00 97.31 113 LEU A N 1
ATOM 834 C CA . LEU A 1 113 ? -2.371 6.615 7.210 1.00 97.31 113 LEU A CA 1
ATOM 835 C C . LEU A 1 113 ? -1.645 7.052 5.940 1.00 97.31 113 LEU A C 1
ATOM 837 O O . LEU A 1 113 ? -1.444 8.245 5.719 1.00 97.31 113 LEU A O 1
ATOM 841 N N . GLU A 1 114 ? -1.290 6.090 5.091 1.00 97.19 114 GLU A N 1
ATOM 842 C CA . GLU A 1 114 ? -0.571 6.346 3.849 1.00 97.19 114 GLU A CA 1
ATOM 843 C C . GLU A 1 114 ? -0.867 5.291 2.783 1.00 97.19 114 GLU A C 1
ATOM 845 O O . GLU A 1 114 ? -1.382 4.202 3.058 1.00 97.19 114 GLU A O 1
ATOM 850 N N . VAL A 1 115 ? -0.536 5.652 1.546 1.00 98.44 115 VAL A N 1
ATOM 851 C CA . VAL A 1 115 ? -0.608 4.781 0.380 1.00 98.44 115 VAL A CA 1
ATOM 852 C C . VAL A 1 115 ? 0.683 4.948 -0.397 1.00 98.44 115 VAL A C 1
ATOM 854 O O . VAL A 1 115 ? 1.043 6.059 -0.791 1.00 98.44 115 VAL A O 1
ATOM 857 N N . GLU A 1 116 ? 1.356 3.842 -0.663 1.00 97.56 116 GLU A N 1
ATOM 858 C CA . GLU A 1 116 ? 2.670 3.853 -1.284 1.00 97.56 116 GLU A CA 1
ATOM 859 C C . GLU A 1 116 ? 2.869 2.658 -2.215 1.00 97.56 116 GLU A C 1
ATOM 861 O O . GLU A 1 116 ? 2.121 1.677 -2.205 1.00 97.56 116 GLU A O 1
ATOM 866 N N . LEU A 1 117 ? 3.883 2.764 -3.069 1.00 97.19 117 LEU A N 1
ATOM 867 C CA . LEU A 1 117 ? 4.325 1.683 -3.933 1.00 97.19 117 LEU A CA 1
ATOM 868 C C . LEU A 1 117 ? 5.732 1.300 -3.486 1.00 97.19 117 LEU A C 1
ATOM 870 O O . LEU A 1 117 ? 6.664 2.083 -3.666 1.00 97.19 117 LEU A O 1
ATOM 874 N N . LEU A 1 118 ? 5.880 0.105 -2.921 1.00 96.88 118 LEU A N 1
ATOM 875 C CA . LEU A 1 118 ? 7.140 -0.365 -2.351 1.00 96.88 118 LEU A CA 1
ATOM 876 C C . LEU A 1 118 ? 7.745 -1.514 -3.164 1.00 96.88 118 LEU A C 1
ATOM 878 O O . LEU A 1 118 ? 7.010 -2.382 -3.649 1.00 96.88 118 LEU A O 1
ATOM 882 N N . PRO A 1 119 ? 9.079 -1.562 -3.312 1.00 96.75 119 PRO A N 1
ATOM 883 C CA . PRO A 1 119 ? 9.748 -2.676 -3.964 1.00 96.75 119 PRO A CA 1
ATOM 884 C C . PRO A 1 119 ? 9.641 -3.945 -3.110 1.00 96.75 119 PRO A C 1
ATOM 886 O O . PRO A 1 119 ? 9.887 -3.927 -1.906 1.00 96.75 119 PRO A O 1
ATOM 889 N N . GLY A 1 120 ? 9.292 -5.063 -3.740 1.00 94.62 120 GLY A N 1
ATOM 890 C CA . GLY A 1 120 ? 9.405 -6.389 -3.143 1.00 94.62 120 GLY A CA 1
ATOM 891 C C . GLY A 1 120 ? 10.667 -7.130 -3.578 1.00 94.62 120 GLY A C 1
ATOM 892 O O . GLY A 1 120 ? 11.578 -6.569 -4.188 1.00 94.62 120 GLY A O 1
ATOM 893 N N . GLU A 1 121 ? 10.711 -8.428 -3.279 1.00 93.94 121 GLU A N 1
ATOM 894 C CA . GLU A 1 121 ? 11.816 -9.290 -3.701 1.00 93.94 121 GLU A CA 1
ATOM 895 C C . GLU A 1 121 ? 11.960 -9.287 -5.232 1.00 93.94 121 GLU A C 1
ATOM 897 O O . GLU A 1 121 ? 10.990 -9.479 -5.968 1.00 93.94 121 GLU A O 1
ATOM 902 N N . GLY A 1 122 ? 13.180 -9.049 -5.719 1.00 92.31 122 GLY A N 1
ATOM 903 C CA . GLY A 1 122 ? 13.466 -9.016 -7.153 1.00 92.31 122 GLY A CA 1
ATOM 904 C C . GLY A 1 122 ? 12.874 -7.807 -7.885 1.00 92.31 122 GLY A C 1
ATOM 905 O O . GLY A 1 122 ? 12.775 -7.831 -9.114 1.00 92.31 122 GLY A O 1
ATOM 906 N N . ALA A 1 123 ? 12.455 -6.763 -7.165 1.00 95.56 123 ALA A N 1
ATOM 907 C CA . ALA A 1 123 ? 12.057 -5.496 -7.760 1.00 95.56 123 ALA A CA 1
ATOM 908 C C . ALA A 1 123 ? 13.233 -4.815 -8.469 1.00 95.56 123 ALA A C 1
ATOM 910 O O . ALA A 1 123 ? 14.366 -4.817 -7.986 1.00 95.56 123 ALA A O 1
ATOM 911 N N . LEU A 1 124 ? 12.951 -4.196 -9.618 1.00 91.88 124 LEU A N 1
ATOM 912 C CA . LEU A 1 124 ? 13.927 -3.343 -10.287 1.00 91.88 124 LEU A CA 1
ATOM 913 C C . LEU A 1 124 ? 14.100 -2.060 -9.464 1.00 91.88 124 LEU A C 1
ATOM 915 O O . LEU A 1 124 ? 13.151 -1.286 -9.327 1.00 91.88 124 LEU A O 1
ATOM 919 N N . LEU A 1 125 ? 15.298 -1.862 -8.916 1.00 91.31 125 LEU A N 1
ATOM 920 C CA . LEU A 1 125 ? 15.663 -0.682 -8.137 1.00 91.31 125 LEU A CA 1
ATOM 921 C C . LEU A 1 125 ? 16.412 0.336 -8.996 1.00 91.31 125 LEU A C 1
ATOM 923 O O . LEU A 1 125 ? 17.011 -0.001 -10.020 1.00 91.31 125 LEU A O 1
ATOM 927 N N . ALA A 1 126 ? 16.362 1.593 -8.561 1.00 89.31 126 ALA A N 1
ATOM 928 C CA . ALA A 1 126 ? 17.145 2.655 -9.171 1.00 89.31 126 ALA A CA 1
ATOM 929 C C . ALA A 1 126 ? 18.654 2.381 -9.003 1.00 89.31 126 ALA A C 1
ATOM 931 O O . ALA A 1 126 ? 19.058 1.772 -8.009 1.00 89.31 126 ALA A O 1
ATOM 932 N N . PRO A 1 127 ? 19.491 2.826 -9.958 1.00 89.81 127 PRO A N 1
ATOM 933 C CA . PRO A 1 127 ? 20.935 2.815 -9.772 1.00 89.81 127 PRO A CA 1
ATOM 934 C C . PRO A 1 127 ? 21.352 3.797 -8.669 1.00 89.81 127 PRO A C 1
ATOM 936 O O . PRO A 1 127 ? 20.577 4.666 -8.263 1.00 89.81 127 PRO A O 1
ATOM 939 N N . GLU A 1 128 ? 22.608 3.686 -8.240 1.00 93.38 128 GLU A N 1
ATOM 940 C CA . GLU A 1 128 ? 23.249 4.656 -7.349 1.00 93.38 128 GLU A CA 1
ATOM 941 C C . GLU A 1 128 ? 23.096 6.086 -7.890 1.00 93.38 128 GLU A C 1
ATOM 943 O O . GLU A 1 128 ? 23.236 6.344 -9.092 1.00 93.38 128 GLU A O 1
ATOM 948 N N . TRP A 1 129 ? 22.805 7.026 -6.990 1.00 93.94 129 TRP A N 1
ATOM 949 C CA . TRP A 1 129 ? 22.655 8.433 -7.341 1.00 93.94 129 TRP A CA 1
ATOM 950 C C . TRP A 1 129 ? 23.996 9.040 -7.773 1.00 93.94 129 TRP A C 1
ATOM 952 O O . TRP A 1 129 ? 25.032 8.787 -7.159 1.00 93.94 129 TRP A O 1
ATOM 962 N N . VAL A 1 130 ? 23.970 9.890 -8.803 1.00 93.94 130 VAL A N 1
ATOM 963 C CA . VAL A 1 130 ? 25.145 10.638 -9.271 1.00 93.94 130 VAL A CA 1
ATOM 964 C C . VAL A 1 130 ? 24.936 12.149 -9.092 1.00 93.94 130 VAL A C 1
ATOM 966 O O . VAL A 1 130 ? 23.843 12.640 -9.393 1.00 93.94 130 VAL A O 1
ATOM 969 N N . PRO A 1 131 ? 25.954 12.905 -8.628 1.00 92.19 131 PRO A N 1
ATOM 970 C CA . PRO A 1 131 ? 25.876 14.357 -8.533 1.00 92.19 131 PRO A CA 1
ATOM 971 C C . PRO A 1 131 ? 25.608 15.021 -9.878 1.00 92.19 131 PRO A C 1
ATOM 973 O O . PRO A 1 131 ? 26.124 14.604 -10.915 1.00 92.19 131 PRO A O 1
ATOM 976 N N . TRP A 1 132 ? 24.840 16.103 -9.837 1.00 82.88 132 TRP A N 1
ATOM 977 C CA . TRP A 1 132 ? 24.735 17.022 -10.964 1.00 82.88 132 TRP A CA 1
ATOM 978 C C . TRP A 1 132 ? 25.989 17.907 -11.020 1.00 82.88 132 TRP A C 1
ATOM 980 O O . TRP A 1 132 ? 26.433 18.392 -9.979 1.00 82.88 132 TRP A O 1
ATOM 990 N N . ALA A 1 133 ? 26.563 18.063 -12.220 1.00 84.75 133 ALA A N 1
ATOM 991 C CA . ALA A 1 133 ? 27.756 18.874 -12.494 1.00 84.75 133 ALA A CA 1
ATOM 992 C C . ALA A 1 133 ? 27.432 20.362 -12.683 1.00 84.75 133 ALA A C 1
ATOM 994 O O . ALA A 1 133 ? 26.328 20.662 -13.197 1.00 84.75 133 ALA A O 1
#

pLDDT: mean 81.61, std 20.11, range [43.0, 98.56]

Sequence (133 aa):
MPDSAESPEPVESPEPVESPEPVESPESLEPAGTSEPSQSSEPADERLLSAHDLALGALREITPAATIGDPAGYTVEDGGVVSLRFHNRLAGYPNWFWTVSVAVVDDAEPTVLEVELLPGEGALLAPEWVPWA

Radius of gyration: 28.12 Å; chains: 1; bounding box: 67×53×66 Å

Secondary structure (DSSP, 8-state):
------PPPP-PPPPPPPPPP-PPPP---------------PPPPHHHHHTHHHHHHHHHHHS-GGGEEEEEEEEEETTTEEEEEEEE--TTSTTEEEEEEEE--TTSPPEEEEEEEEE-TT--PPPPP----

Foldseek 3Di:
DDDDDDDDDDDDDDDDDDDDDDDDDDDDDDDDDDPPPPPPCDPADVLQVVCVVVLLVVCVVPDPNQQWAAWDDWDQDPPRKIWTWTDGPDPQWPQKIWTWIWHDDDPDHIDTDDIDIGHDPPIDDDDDDDDDD